Protein AF-A0A2A8ZSK4-F1 (afdb_monomer_lite)

Foldseek 3Di:
DFWAWFWFDDPVFIDIGGDPVLVVLDDPVLVVVQVVLVVQLRVLLRVQNVVAPDRTQWTWGQDPVRDIDIDGHPPSVVVDDPCCVVVPNVVSVVSNVVSSVVSVVVVVVVD

Secondary structure (DSSP, 8-state):
-EEEEEEEE-SSSEEEEE-HHHHHT--HHHHHHHHHHHHHHHHHHHTTGGG--SSEEEEEEE-TTS-EEEEEPTTGGGSS-HHIIIIIIIHHHHHHHHHHHHHHHHHHTT-

Radius of gyration: 14.04 Å; chains: 1; bounding box: 34×22×40 Å

Structure (mmCIF, N/CA/C/O backbone):
data_AF-A0A2A8ZSK4-F1
#
_entry.id   AF-A0A2A8ZSK4-F1
#
loop_
_atom_site.group_PDB
_atom_site.id
_atom_site.type_symbol
_atom_site.label_atom_id
_atom_site.label_alt_id
_atom_site.label_comp_id
_atom_site.label_asym_id
_atom_site.label_entity_id
_atom_site.label_seq_id
_atom_site.pdbx_PDB_ins_code
_atom_site.Cartn_x
_atom_site.Cartn_y
_atom_site.Cartn_z
_atom_site.occupancy
_atom_site.B_iso_or_equiv
_atom_site.auth_seq_id
_atom_site.auth_comp_id
_atom_site.auth_asym_id
_atom_site.auth_atom_id
_atom_site.pdbx_PDB_model_num
ATOM 1 N N . MET A 1 1 ? 1.053 -7.126 14.520 1.00 90.12 1 MET A N 1
ATOM 2 C CA . MET A 1 1 ? 1.080 -6.351 13.267 1.00 90.12 1 MET A CA 1
ATOM 3 C C . MET A 1 1 ? -0.350 -6.182 12.782 1.00 90.12 1 MET A C 1
ATOM 5 O O . MET A 1 1 ? -1.106 -7.148 12.821 1.00 90.12 1 MET A O 1
ATOM 9 N N . ILE A 1 2 ? -0.727 -4.987 12.334 1.00 94.75 2 ILE A N 1
ATOM 10 C CA . ILE A 1 2 ? -2.060 -4.668 11.811 1.00 94.75 2 ILE A CA 1
ATOM 11 C C . ILE A 1 2 ? -1.924 -4.335 10.327 1.00 94.75 2 ILE A C 1
ATOM 13 O O . ILE A 1 2 ? -1.250 -3.380 9.953 1.00 94.75 2 ILE A O 1
ATOM 17 N N . PHE A 1 3 ? -2.560 -5.129 9.470 1.00 97.25 3 PHE A N 1
ATOM 18 C CA . PHE A 1 3 ? -2.690 -4.812 8.049 1.00 97.25 3 PHE A CA 1
ATOM 19 C C . PHE A 1 3 ? -3.615 -3.603 7.871 1.00 97.25 3 PHE A C 1
ATOM 21 O O . PHE A 1 3 ? -4.716 -3.624 8.418 1.00 97.25 3 PHE A O 1
ATOM 28 N N . LEU A 1 4 ? -3.199 -2.588 7.107 1.00 98.06 4 LEU A N 1
ATOM 29 C CA . LEU A 1 4 ? -4.060 -1.450 6.769 1.00 98.06 4 LEU A CA 1
ATOM 30 C C . LEU A 1 4 ? -4.610 -1.599 5.356 1.00 98.06 4 LEU A C 1
ATOM 32 O O . LEU A 1 4 ? -5.820 -1.676 5.170 1.00 98.06 4 LEU A O 1
ATOM 36 N N . TYR A 1 5 ? -3.719 -1.661 4.369 1.00 98.62 5 TYR A N 1
ATOM 37 C CA . TYR A 1 5 ? -4.086 -1.755 2.963 1.00 98.62 5 TYR A CA 1
ATOM 38 C C . TYR A 1 5 ? -2.956 -2.349 2.125 1.00 98.62 5 TYR A C 1
ATOM 40 O O . TYR A 1 5 ? -1.791 -2.383 2.537 1.00 98.62 5 TYR A O 1
ATOM 48 N N . ARG A 1 6 ? -3.285 -2.767 0.906 1.00 98.50 6 ARG A N 1
ATOM 49 C CA . ARG A 1 6 ? -2.305 -3.079 -0.134 1.00 98.50 6 ARG A CA 1
ATOM 50 C C . ARG A 1 6 ? -2.831 -2.744 -1.522 1.00 98.50 6 ARG A C 1
ATOM 52 O O . ARG A 1 6 ? -4.037 -2.656 -1.735 1.00 98.50 6 ARG A O 1
ATOM 59 N N . PHE A 1 7 ? -1.901 -2.595 -2.450 1.00 98.62 7 PHE A N 1
ATOM 60 C CA . PHE A 1 7 ? -2.161 -2.474 -3.874 1.00 98.62 7 PHE A CA 1
ATOM 61 C C . PHE A 1 7 ? -1.742 -3.776 -4.555 1.00 98.62 7 PHE A C 1
ATOM 63 O O . PHE A 1 7 ? -0.568 -4.155 -4.495 1.00 98.62 7 PHE A O 1
ATOM 70 N N . ASP A 1 8 ? -2.693 -4.454 -5.188 1.00 98.12 8 ASP A N 1
ATOM 71 C CA . ASP A 1 8 ? -2.484 -5.722 -5.884 1.00 98.12 8 ASP A CA 1
ATOM 72 C C . ASP A 1 8 ? -2.565 -5.522 -7.399 1.00 98.12 8 ASP A C 1
ATOM 74 O O . ASP A 1 8 ? -3.440 -4.836 -7.920 1.00 98.12 8 ASP A O 1
ATOM 78 N N . LEU A 1 9 ? -1.660 -6.157 -8.127 1.00 96.56 9 LEU A N 1
ATOM 79 C CA . LEU A 1 9 ? -1.673 -6.225 -9.576 1.00 96.56 9 LEU A CA 1
ATOM 80 C C . LEU A 1 9 ? -2.838 -7.093 -10.057 1.00 96.56 9 LEU A C 1
ATOM 82 O O . LEU A 1 9 ? -3.040 -8.214 -9.587 1.00 96.56 9 LEU A O 1
ATOM 86 N N . LYS A 1 10 ? -3.561 -6.588 -11.054 1.00 91.94 10 LYS A N 1
ATOM 87 C CA . LYS A 1 10 ? -4.516 -7.344 -11.878 1.00 91.94 10 LYS A CA 1
ATOM 88 C C . LYS A 1 10 ? -4.047 -7.366 -13.323 1.00 91.94 10 LYS A C 1
ATOM 90 O O . LYS A 1 10 ? -3.069 -6.700 -13.638 1.00 91.94 10 LYS A O 1
ATOM 95 N N . ASP A 1 11 ? -4.738 -8.076 -14.210 1.00 83.12 11 ASP A N 1
ATOM 96 C CA . ASP A 1 11 ? -4.376 -8.125 -15.637 1.00 83.12 11 ASP A CA 1
ATOM 97 C C . ASP A 1 11 ? -4.380 -6.720 -16.267 1.00 83.12 11 ASP A C 1
ATOM 99 O O . ASP A 1 11 ? -3.444 -6.322 -16.963 1.00 83.12 11 ASP A O 1
ATOM 103 N N . ASN A 1 12 ? -5.362 -5.888 -15.903 1.00 81.00 12 ASN A N 1
ATOM 104 C CA . ASN A 1 12 ? -5.614 -4.606 -16.573 1.00 81.00 12 ASN A CA 1
A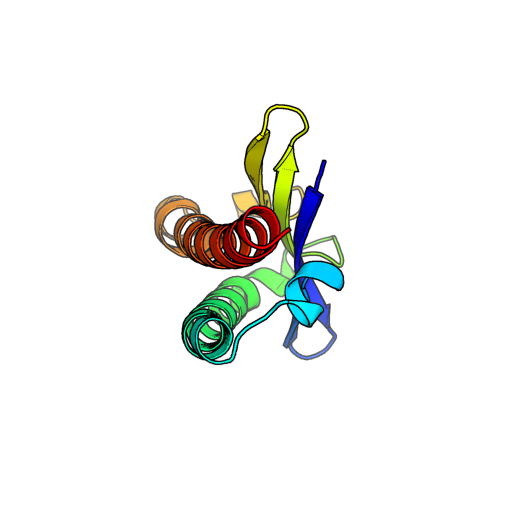TOM 105 C C . ASN A 1 12 ? -5.369 -3.377 -15.685 1.00 81.00 12 ASN A C 1
ATOM 107 O O . ASN A 1 12 ? -5.568 -2.254 -16.137 1.00 81.00 12 ASN A O 1
ATOM 111 N N . GLY A 1 13 ? -4.926 -3.554 -14.440 1.00 88.44 13 GLY A N 1
ATOM 112 C CA . GLY A 1 13 ? -4.776 -2.434 -13.516 1.00 88.44 13 GLY A CA 1
ATOM 113 C C . GLY A 1 13 ? -4.188 -2.821 -12.169 1.00 88.44 13 GLY A C 1
ATOM 114 O O . GLY A 1 13 ? -3.439 -3.796 -12.053 1.00 88.44 13 GLY A O 1
ATOM 115 N N . ILE A 1 14 ? -4.527 -2.014 -11.170 1.00 95.69 14 ILE A N 1
ATOM 116 C CA . ILE A 1 14 ? -4.137 -2.193 -9.778 1.00 95.69 14 ILE A CA 1
ATOM 117 C C . ILE A 1 14 ? -5.398 -2.080 -8.927 1.00 95.69 14 ILE A C 1
ATOM 119 O O . ILE A 1 14 ? -6.116 -1.087 -9.026 1.00 95.69 14 ILE A O 1
ATOM 123 N N . ASP A 1 15 ? -5.632 -3.080 -8.087 1.00 96.69 15 ASP A N 1
ATOM 124 C CA . ASP A 1 15 ? -6.701 -3.073 -7.099 1.00 96.69 15 ASP A CA 1
ATOM 125 C C . ASP A 1 15 ? -6.181 -2.549 -5.766 1.00 96.69 15 ASP A C 1
ATOM 127 O O . ASP A 1 15 ? -5.084 -2.898 -5.325 1.00 96.69 15 ASP A O 1
ATOM 131 N N . PHE A 1 16 ? -7.004 -1.754 -5.093 1.00 97.88 16 PHE A N 1
ATOM 132 C CA . PHE A 1 16 ? -6.783 -1.365 -3.709 1.00 97.88 16 PHE A CA 1
ATOM 133 C C . PHE A 1 16 ? -7.559 -2.301 -2.784 1.00 97.88 16 PHE A C 1
ATOM 135 O O . PHE A 1 16 ? -8.785 -2.379 -2.849 1.00 97.88 16 PHE A O 1
ATOM 142 N N . VAL A 1 17 ? -6.840 -3.005 -1.915 1.00 98.00 17 VAL A N 1
ATOM 143 C CA . VAL A 1 17 ? -7.407 -3.914 -0.918 1.00 98.00 17 VAL A CA 1
ATOM 144 C C . VAL A 1 17 ? -7.245 -3.276 0.451 1.00 98.00 17 VAL A C 1
ATOM 146 O O . VAL A 1 17 ? -6.126 -3.065 0.916 1.00 98.00 17 VAL A O 1
ATOM 149 N N . LEU A 1 18 ? -8.369 -2.989 1.098 1.00 98.00 18 LEU A N 1
ATOM 150 C CA . LEU A 1 18 ? -8.433 -2.399 2.430 1.00 98.00 18 LEU A CA 1
ATOM 151 C C . LEU A 1 18 ? -8.678 -3.483 3.488 1.00 98.00 18 LEU A C 1
ATOM 153 O O . LEU A 1 18 ? -9.325 -4.493 3.216 1.00 98.00 18 LEU A O 1
ATOM 157 N N . ASN A 1 19 ? -8.183 -3.275 4.706 1.00 97.62 19 ASN A N 1
ATOM 158 C CA . ASN A 1 19 ? -8.550 -4.102 5.851 1.00 97.62 19 ASN A CA 1
ATOM 159 C C . ASN A 1 19 ? -10.073 -4.098 6.067 1.00 97.62 19 ASN A C 1
ATOM 161 O O . ASN A 1 19 ? -10.676 -3.039 6.221 1.00 97.62 19 ASN A O 1
ATOM 165 N N . GLU A 1 20 ? -10.677 -5.284 6.143 1.00 95.38 20 GLU A N 1
ATOM 166 C CA . GLU A 1 20 ? -12.134 -5.456 6.234 1.00 95.38 20 GLU A CA 1
ATOM 167 C C . GLU A 1 20 ? -12.764 -4.765 7.448 1.00 95.38 20 GLU A C 1
ATOM 169 O O . GLU A 1 20 ? -13.854 -4.211 7.334 1.00 95.38 20 GLU A O 1
ATOM 174 N N . LYS A 1 21 ? -12.085 -4.755 8.603 1.00 93.75 21 LYS A N 1
ATOM 175 C CA . LYS A 1 21 ? -12.602 -4.084 9.806 1.00 93.75 21 LYS A CA 1
ATOM 176 C C . LYS A 1 21 ? -12.595 -2.570 9.631 1.00 93.75 21 LYS A C 1
ATOM 178 O O . LYS A 1 21 ? -13.592 -1.926 9.915 1.00 93.75 21 LYS A O 1
ATOM 183 N N . ILE A 1 22 ? -11.508 -2.022 9.086 1.00 95.19 22 ILE A N 1
ATOM 184 C CA . ILE A 1 22 ? -11.417 -0.585 8.792 1.00 95.19 22 ILE A CA 1
ATOM 185 C C . ILE A 1 22 ? -12.451 -0.191 7.730 1.00 95.19 22 ILE A C 1
ATOM 187 O O . ILE A 1 22 ? -13.056 0.869 7.829 1.00 95.19 22 ILE A O 1
ATOM 191 N N . ALA A 1 23 ? -12.681 -1.047 6.730 1.00 94.94 23 ALA A N 1
ATOM 192 C CA . ALA A 1 23 ? -13.705 -0.830 5.714 1.00 94.94 23 ALA A CA 1
ATOM 193 C C . ALA A 1 23 ? -15.121 -0.813 6.314 1.00 94.94 23 ALA A C 1
ATOM 195 O O . ALA A 1 23 ? -15.928 0.030 5.937 1.00 94.94 23 ALA A O 1
ATOM 196 N N . ALA A 1 24 ? -15.415 -1.715 7.256 1.00 93.94 24 ALA A N 1
ATOM 197 C CA . ALA A 1 24 ? -16.701 -1.758 7.952 1.00 93.94 24 ALA A CA 1
ATOM 198 C C . ALA A 1 24 ? -16.942 -0.518 8.832 1.00 93.94 24 ALA A C 1
ATOM 200 O O . ALA A 1 24 ? -18.078 -0.064 8.948 1.00 93.94 24 ALA A O 1
ATOM 201 N N . ASP A 1 25 ? -15.871 0.038 9.398 1.00 94.00 25 ASP A N 1
ATOM 202 C CA . ASP A 1 25 ? -15.891 1.242 10.234 1.00 94.00 25 ASP A CA 1
ATOM 203 C C . ASP A 1 25 ? -15.717 2.543 9.407 1.00 94.00 25 ASP A C 1
ATOM 205 O O . ASP A 1 25 ? -15.610 3.640 9.954 1.00 94.00 25 ASP A O 1
ATOM 209 N N . MET A 1 26 ? -15.672 2.467 8.072 1.00 94.31 26 MET A N 1
ATOM 210 C CA . MET A 1 26 ? -15.414 3.629 7.217 1.00 94.31 26 MET A CA 1
ATOM 211 C C . MET A 1 26 ? -16.621 4.576 7.168 1.00 94.31 26 MET A C 1
ATOM 213 O O . MET A 1 26 ? -17.686 4.231 6.657 1.00 94.31 26 MET A O 1
ATOM 217 N N . LEU A 1 27 ? -16.441 5.817 7.630 1.00 93.69 27 LEU A N 1
ATOM 218 C CA . LEU A 1 27 ? -17.435 6.879 7.443 1.00 93.69 27 LEU A CA 1
ATOM 219 C C . LEU A 1 27 ? -17.311 7.509 6.042 1.00 93.69 27 LEU A C 1
ATOM 221 O O . LEU A 1 27 ? -16.184 7.678 5.565 1.00 93.69 27 LEU A O 1
ATOM 225 N N . PRO A 1 28 ? -18.420 7.977 5.425 1.00 94.44 28 PRO A N 1
ATOM 226 C CA . PRO A 1 28 ? -18.398 8.588 4.090 1.00 94.44 28 PRO A CA 1
ATOM 227 C C . PRO A 1 28 ? -17.373 9.718 3.936 1.00 94.44 28 PRO A C 1
ATOM 229 O O . PRO A 1 28 ? -16.694 9.809 2.922 1.00 94.44 28 PRO A O 1
ATOM 232 N N . TYR A 1 29 ? -17.193 10.531 4.981 1.00 94.19 29 TYR A N 1
ATOM 233 C CA . TYR A 1 29 ? -16.191 11.599 5.012 1.00 94.19 29 TYR A CA 1
ATOM 234 C C . TYR A 1 29 ? -14.761 11.091 4.755 1.00 94.19 29 TYR A C 1
ATOM 236 O O . TYR A 1 29 ? -14.020 11.680 3.970 1.00 94.19 29 TYR A O 1
ATOM 244 N N . TYR A 1 30 ? -14.366 9.984 5.391 1.00 95.25 30 TYR A N 1
ATOM 245 C CA . TYR A 1 30 ? -13.035 9.411 5.199 1.00 95.25 30 TYR A CA 1
ATOM 246 C C . TYR A 1 30 ? -12.911 8.718 3.843 1.00 95.25 30 TYR A C 1
ATOM 248 O O . TYR A 1 30 ? -11.858 8.810 3.216 1.00 95.25 30 TYR A O 1
ATOM 256 N N . GLU A 1 31 ? -13.981 8.083 3.356 1.00 95.00 31 GLU A N 1
ATOM 257 C CA . GLU A 1 31 ? -14.006 7.477 2.022 1.00 95.00 31 GLU A CA 1
ATOM 258 C C . GLU A 1 31 ? -13.798 8.527 0.915 1.00 95.00 31 GLU A C 1
ATOM 260 O O . GLU A 1 31 ? -12.984 8.321 0.008 1.00 95.00 31 GLU A O 1
ATOM 265 N N . GLU A 1 32 ? -14.467 9.680 1.018 1.00 96.06 32 GLU A N 1
ATOM 266 C CA . GLU A 1 32 ? -14.320 10.802 0.082 1.00 96.06 32 GLU A CA 1
ATOM 267 C C . GLU A 1 32 ? -12.891 11.364 0.063 1.00 96.06 32 GLU A C 1
ATOM 269 O O . GLU A 1 32 ? -12.375 11.697 -1.006 1.00 96.06 32 GLU A O 1
ATOM 274 N N . MET A 1 33 ? -12.219 11.416 1.219 1.00 96.00 33 MET A N 1
ATOM 275 C CA . MET A 1 33 ? -10.807 11.812 1.309 1.00 96.00 33 MET A CA 1
ATOM 276 C C . MET A 1 33 ? -9.857 10.746 0.746 1.00 96.00 33 MET A C 1
ATOM 278 O O . MET A 1 33 ? -8.841 11.074 0.132 1.00 96.00 33 MET A O 1
ATOM 282 N N . LEU A 1 34 ? -10.171 9.469 0.966 1.00 97.19 34 LEU A N 1
ATOM 283 C CA . LEU A 1 34 ? -9.322 8.333 0.614 1.00 97.19 34 LEU A CA 1
ATOM 284 C C . LEU A 1 34 ? -9.295 8.079 -0.897 1.00 97.19 34 LEU A C 1
ATOM 286 O O . LEU A 1 34 ? -8.230 7.845 -1.473 1.00 97.19 34 LEU A O 1
ATOM 290 N N . ARG A 1 35 ? -10.459 8.136 -1.552 1.00 97.00 35 ARG A N 1
ATOM 291 C CA . ARG A 1 35 ? -10.630 7.774 -2.967 1.00 97.00 35 ARG A CA 1
ATOM 292 C C . ARG A 1 35 ? -9.650 8.478 -3.927 1.00 97.00 35 ARG A C 1
ATOM 294 O O . ARG A 1 35 ? -9.019 7.764 -4.708 1.00 97.00 35 ARG A O 1
ATOM 301 N N . PRO A 1 36 ? -9.479 9.817 -3.917 1.00 97.69 36 PRO A N 1
ATOM 302 C CA . PRO A 1 36 ? -8.554 10.477 -4.843 1.00 97.69 36 PRO A CA 1
ATOM 303 C C . PRO A 1 36 ? -7.084 10.114 -4.581 1.00 97.69 36 PRO A C 1
ATOM 305 O O . PRO A 1 36 ? -6.311 9.995 -5.531 1.00 97.69 36 PRO A O 1
ATOM 308 N N . LEU A 1 37 ? -6.700 9.882 -3.319 1.00 97.88 37 LEU A N 1
ATOM 309 C CA . LEU A 1 37 ? -5.341 9.460 -2.959 1.00 97.88 37 LEU A CA 1
ATOM 310 C C . LEU A 1 37 ? -5.046 8.051 -3.475 1.00 97.88 37 LEU A C 1
ATOM 312 O O . LEU A 1 37 ? -3.999 7.816 -4.077 1.00 97.88 37 LEU A O 1
ATOM 316 N N . VAL A 1 38 ? -5.993 7.129 -3.284 1.00 98.06 38 VAL A N 1
ATOM 317 C CA . VAL A 1 38 ? -5.893 5.753 -3.784 1.00 98.06 38 VAL A CA 1
ATOM 318 C C . VAL A 1 38 ? -5.806 5.734 -5.307 1.00 98.06 38 VAL A C 1
ATOM 320 O O . VAL A 1 38 ? -4.947 5.042 -5.849 1.00 98.06 38 VAL A O 1
ATOM 323 N N . ALA A 1 39 ? -6.644 6.512 -5.998 1.00 97.62 39 ALA A N 1
ATOM 324 C CA . ALA A 1 39 ? -6.630 6.591 -7.457 1.00 97.62 39 ALA A CA 1
ATOM 325 C C . ALA A 1 39 ? -5.289 7.122 -7.993 1.00 97.62 39 ALA A C 1
ATOM 327 O O . ALA A 1 39 ? -4.683 6.492 -8.858 1.00 97.62 39 ALA A O 1
ATOM 328 N N . SER A 1 40 ? -4.792 8.228 -7.430 1.00 97.06 40 SER A N 1
ATOM 329 C CA . SER A 1 40 ? -3.507 8.822 -7.823 1.00 97.06 40 SER A CA 1
ATOM 330 C C . SER A 1 40 ? -2.329 7.879 -7.556 1.00 97.06 40 SER A C 1
ATOM 332 O O . SER A 1 40 ? -1.456 7.696 -8.409 1.00 97.06 40 SER A O 1
ATOM 334 N N . LEU A 1 41 ? -2.299 7.216 -6.395 1.00 98.06 41 LEU A N 1
ATOM 335 C CA . LEU A 1 41 ? -1.230 6.269 -6.079 1.00 98.06 41 LEU A CA 1
ATOM 336 C C . LEU A 1 41 ? -1.290 5.022 -6.974 1.00 98.06 41 LEU A C 1
ATOM 338 O O . LEU A 1 41 ? -0.247 4.566 -7.439 1.00 98.06 41 LEU A O 1
ATOM 342 N N . ALA A 1 42 ? -2.485 4.500 -7.270 1.00 97.81 42 ALA A N 1
ATOM 343 C CA . ALA A 1 42 ? -2.656 3.394 -8.210 1.00 97.81 42 ALA A CA 1
ATOM 344 C C . ALA A 1 42 ? -2.154 3.759 -9.616 1.00 97.81 42 ALA A C 1
ATOM 346 O O . ALA A 1 42 ? -1.455 2.963 -10.240 1.00 97.81 42 ALA A O 1
ATOM 347 N N . GLU A 1 43 ? -2.446 4.968 -10.100 1.00 96.06 43 GLU A N 1
ATOM 348 C CA . GLU A 1 43 ? -1.941 5.457 -11.386 1.00 96.06 43 GLU A CA 1
ATOM 349 C C . GLU A 1 43 ? -0.407 5.530 -11.392 1.00 96.06 43 GLU A C 1
ATOM 351 O O . GLU A 1 43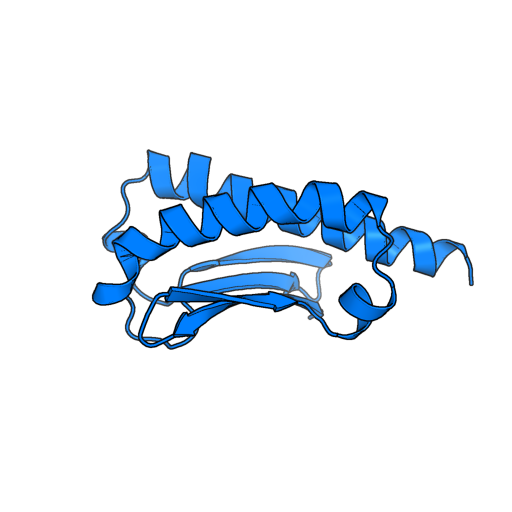 ? 0.232 4.996 -12.299 1.00 96.06 43 GLU A O 1
ATOM 356 N N . ASN A 1 44 ? 0.207 6.074 -10.339 1.00 95.69 44 ASN A N 1
ATOM 357 C CA . ASN A 1 44 ? 1.667 6.130 -10.218 1.00 95.69 44 ASN A CA 1
ATOM 358 C C . ASN A 1 44 ? 2.312 4.736 -10.161 1.00 95.69 44 ASN A C 1
ATOM 360 O O . ASN A 1 44 ? 3.314 4.478 -10.827 1.00 95.69 44 ASN A O 1
ATOM 364 N N . LEU A 1 45 ? 1.732 3.810 -9.397 1.00 97.12 45 LEU A N 1
ATOM 365 C CA . LEU A 1 45 ? 2.207 2.426 -9.322 1.00 97.12 45 LEU A CA 1
ATOM 366 C C . LEU A 1 45 ? 2.018 1.684 -10.655 1.00 97.12 45 LEU A C 1
ATOM 368 O O . LEU A 1 45 ? 2.771 0.752 -10.950 1.00 97.12 45 LEU A O 1
ATOM 372 N N . SER A 1 46 ? 1.056 2.107 -11.485 1.00 95.62 46 SER A N 1
ATOM 373 C CA . SER A 1 46 ? 0.749 1.461 -12.764 1.00 95.62 46 SER A CA 1
ATOM 374 C C . SER A 1 46 ? 1.927 1.482 -13.746 1.00 95.62 46 SER A C 1
ATOM 376 O O . SER A 1 46 ? 2.147 0.498 -14.457 1.00 95.62 46 SER A O 1
ATOM 378 N N . PHE A 1 47 ? 2.747 2.539 -13.707 1.00 95.19 47 PHE A N 1
A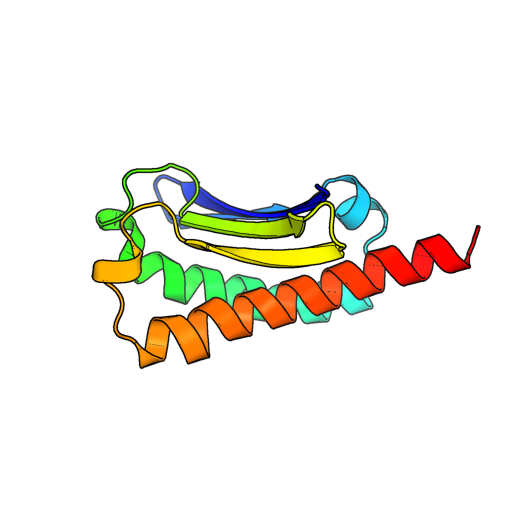TOM 379 C CA . PHE A 1 47 ? 3.958 2.671 -14.523 1.00 95.19 47 PHE A CA 1
ATOM 380 C C . PHE A 1 47 ? 5.011 1.604 -14.212 1.00 95.19 47 PHE A C 1
ATOM 382 O O . PHE A 1 47 ? 5.846 1.297 -15.062 1.00 95.19 47 PHE A O 1
ATOM 389 N N . TYR A 1 48 ? 4.955 1.004 -13.020 1.00 95.25 48 TYR A N 1
ATOM 390 C CA . TYR A 1 48 ? 5.961 0.057 -12.551 1.00 95.25 48 TYR A CA 1
ATOM 391 C C . TYR A 1 48 ? 5.477 -1.399 -12.510 1.00 95.25 48 TYR A C 1
ATOM 393 O O . TYR A 1 48 ? 6.228 -2.283 -12.092 1.00 95.25 48 TYR A O 1
ATOM 401 N N . ARG A 1 49 ? 4.252 -1.684 -12.982 1.00 94.12 49 ARG A N 1
ATOM 402 C CA . ARG A 1 49 ? 3.638 -3.029 -12.943 1.00 94.12 49 ARG A CA 1
ATOM 403 C C . ARG A 1 49 ? 4.514 -4.096 -13.589 1.00 94.12 49 ARG A C 1
ATOM 405 O O . ARG A 1 49 ? 4.704 -5.156 -13.007 1.00 94.12 49 ARG A O 1
ATOM 412 N N . ALA A 1 50 ? 5.082 -3.794 -14.757 1.00 93.00 50 ALA A N 1
ATOM 413 C CA . ALA A 1 50 ? 5.913 -4.728 -15.516 1.00 93.00 50 ALA A CA 1
ATOM 414 C C . ALA A 1 50 ? 7.226 -5.109 -14.804 1.00 93.00 50 ALA A C 1
ATOM 416 O O . ALA A 1 50 ? 7.847 -6.108 -15.163 1.00 93.00 50 ALA A O 1
ATOM 417 N N . PHE A 1 51 ? 7.656 -4.329 -13.807 1.00 93.94 51 PHE A N 1
ATOM 418 C CA . PHE A 1 51 ? 8.894 -4.570 -13.063 1.00 93.94 51 PHE A CA 1
ATOM 419 C C . PHE A 1 51 ? 8.673 -5.308 -11.741 1.00 93.94 51 PHE A C 1
ATOM 421 O O . PHE A 1 51 ? 9.640 -5.766 -11.126 1.00 93.94 51 PHE A O 1
ATOM 428 N N . SER A 1 52 ? 7.427 -5.424 -11.279 1.00 93.00 52 SER A N 1
ATOM 429 C CA . SER A 1 52 ? 7.127 -6.149 -10.051 1.00 93.00 52 SER A CA 1
ATOM 430 C C . SER A 1 52 ? 7.048 -7.650 -10.318 1.00 93.00 52 SER A C 1
ATOM 432 O O . SER A 1 52 ? 6.424 -8.107 -11.272 1.00 93.00 52 SER A O 1
ATOM 434 N N . LYS A 1 53 ? 7.687 -8.430 -9.445 1.00 92.44 53 LYS A N 1
ATOM 435 C CA . LYS A 1 53 ? 7.680 -9.901 -9.489 1.00 92.44 53 LYS A CA 1
ATOM 436 C C . LYS A 1 53 ? 6.624 -10.514 -8.570 1.00 92.44 53 LYS A C 1
ATOM 438 O O . LYS A 1 53 ? 6.500 -11.735 -8.515 1.00 92.44 53 LYS A O 1
ATOM 443 N N . HIS A 1 54 ? 5.899 -9.681 -7.826 1.00 94.94 54 HIS A N 1
ATOM 444 C CA . HIS A 1 54 ? 4.959 -10.109 -6.800 1.00 94.94 54 HIS A CA 1
ATOM 445 C C . HIS A 1 54 ? 3.557 -9.580 -7.112 1.00 94.94 54 HIS A C 1
ATOM 447 O O . HIS A 1 54 ? 3.433 -8.482 -7.651 1.00 94.94 54 HIS A O 1
ATOM 453 N N . PRO A 1 55 ? 2.491 -10.315 -6.744 1.00 95.50 55 PRO A N 1
ATOM 454 C CA . PRO A 1 55 ? 1.123 -9.843 -6.940 1.00 95.50 55 PRO A CA 1
ATOM 455 C C . PRO A 1 55 ? 0.844 -8.529 -6.211 1.00 95.50 55 PRO A C 1
ATOM 457 O O . PRO A 1 55 ? 0.145 -7.679 -6.737 1.00 95.50 55 PRO A O 1
ATOM 460 N N . THR A 1 56 ? 1.405 -8.343 -5.019 1.00 97.75 56 THR A N 1
ATOM 461 C CA . THR A 1 56 ? 1.256 -7.110 -4.246 1.00 97.75 56 THR A CA 1
ATOM 462 C C . THR A 1 56 ? 2.407 -6.163 -4.554 1.00 97.75 56 THR A C 1
ATOM 464 O O . THR A 1 56 ? 3.559 -6.506 -4.291 1.00 97.75 56 THR A O 1
ATOM 467 N N . ILE A 1 57 ? 2.104 -4.973 -5.080 1.00 98.00 57 ILE A N 1
ATOM 468 C CA . ILE A 1 57 ? 3.110 -3.985 -5.500 1.00 98.00 57 ILE A CA 1
ATOM 469 C C . ILE A 1 57 ? 3.491 -3.007 -4.378 1.00 98.00 57 ILE A C 1
ATOM 471 O O . ILE A 1 57 ? 4.633 -2.549 -4.323 1.00 98.00 57 ILE A O 1
ATOM 475 N N . LEU A 1 58 ? 2.555 -2.712 -3.469 1.00 98.62 58 LEU A N 1
ATOM 476 C CA . LEU A 1 58 ? 2.767 -1.851 -2.304 1.00 98.62 58 LEU A CA 1
ATOM 477 C C . LEU A 1 58 ? 1.855 -2.278 -1.146 1.00 98.62 58 LEU A C 1
ATOM 479 O O . LEU A 1 58 ? 0.710 -2.659 -1.370 1.00 98.62 58 LEU A O 1
ATOM 483 N N . THR A 1 59 ? 2.341 -2.223 0.094 1.00 98.44 59 THR A N 1
ATOM 484 C CA . THR A 1 59 ? 1.571 -2.546 1.312 1.00 98.44 59 THR A CA 1
ATOM 485 C C . THR A 1 59 ? 1.817 -1.507 2.396 1.00 98.44 59 THR A C 1
ATOM 487 O O . THR A 1 59 ? 2.958 -1.091 2.580 1.00 98.44 59 THR A O 1
ATOM 490 N N . GLY A 1 60 ? 0.768 -1.138 3.133 1.00 98.50 60 GLY A N 1
ATOM 491 C CA . GLY A 1 60 ? 0.840 -0.347 4.361 1.00 98.50 60 GLY A CA 1
ATOM 492 C C . GLY A 1 60 ? 0.334 -1.144 5.566 1.00 98.50 60 GLY A C 1
ATOM 493 O O . GLY A 1 60 ? -0.716 -1.796 5.504 1.00 98.50 60 GLY A O 1
ATOM 494 N N . LYS A 1 61 ? 1.078 -1.115 6.671 1.00 97.88 61 LYS A N 1
ATOM 495 C CA . LYS A 1 61 ? 0.770 -1.866 7.899 1.00 97.88 61 LYS A CA 1
ATOM 496 C C . LYS A 1 61 ? 1.369 -1.190 9.132 1.00 97.88 61 LYS A C 1
ATOM 498 O O . LYS A 1 61 ? 2.360 -0.479 9.027 1.00 97.88 61 LYS A O 1
ATOM 503 N N . ILE A 1 62 ? 0.795 -1.460 10.298 1.00 97.19 62 ILE A N 1
ATOM 504 C CA . ILE A 1 62 ? 1.344 -1.056 11.597 1.00 97.19 62 ILE A CA 1
ATOM 505 C C . ILE A 1 62 ? 2.071 -2.258 12.203 1.00 97.19 62 ILE A C 1
ATOM 507 O O . ILE A 1 62 ? 1.520 -3.363 12.283 1.00 97.19 62 ILE A O 1
ATOM 511 N N . LEU A 1 63 ? 3.320 -2.067 12.601 1.00 96.31 63 LEU A N 1
ATOM 512 C CA . LEU A 1 63 ? 4.160 -3.086 13.224 1.00 96.31 63 LEU A CA 1
ATOM 513 C C . LEU A 1 63 ? 3.801 -3.291 14.706 1.00 96.31 63 LEU A C 1
ATOM 515 O O . LEU A 1 63 ? 3.008 -2.553 15.283 1.00 96.31 63 LEU A O 1
ATOM 519 N N . ASP A 1 64 ? 4.367 -4.321 15.341 1.00 94.44 64 ASP A N 1
ATOM 520 C CA . ASP A 1 64 ? 4.104 -4.623 16.762 1.00 94.44 64 ASP A CA 1
ATOM 521 C C . ASP A 1 64 ? 4.601 -3.529 17.721 1.00 94.44 64 ASP A C 1
ATOM 523 O O . ASP A 1 64 ? 4.086 -3.394 18.827 1.00 94.44 64 ASP A O 1
ATOM 527 N N . ASN A 1 65 ? 5.566 -2.718 17.285 1.00 94.69 65 ASN A N 1
ATOM 528 C CA . ASN A 1 65 ? 6.056 -1.536 17.998 1.00 94.69 65 ASN A CA 1
ATOM 529 C C . ASN A 1 65 ? 5.222 -0.269 17.717 1.00 94.69 65 ASN A C 1
ATOM 531 O O . ASN A 1 65 ? 5.633 0.824 18.098 1.00 94.69 65 ASN A O 1
ATOM 535 N N . ASN A 1 66 ? 4.069 -0.411 17.057 1.00 91.00 66 ASN A N 1
ATOM 536 C CA . ASN A 1 66 ? 3.169 0.677 16.679 1.00 91.00 66 ASN A CA 1
ATOM 537 C C . ASN A 1 66 ? 3.732 1.653 15.625 1.00 91.00 66 ASN A C 1
ATOM 539 O O . ASN A 1 66 ? 3.174 2.732 15.426 1.00 91.00 66 ASN A O 1
ATOM 543 N N . GLU A 1 67 ? 4.811 1.286 14.927 1.00 95.94 67 GLU A N 1
ATOM 544 C CA . GLU A 1 67 ? 5.337 2.067 13.805 1.00 95.94 67 GLU A CA 1
ATOM 545 C C . GLU A 1 67 ? 4.605 1.738 12.500 1.00 95.94 67 GLU A C 1
ATOM 547 O O . GLU A 1 67 ? 4.256 0.586 12.226 1.00 95.94 67 GLU A O 1
ATOM 552 N N . LEU A 1 68 ? 4.389 2.763 11.673 1.00 97.38 68 LEU A N 1
ATOM 553 C CA . LEU A 1 68 ? 3.861 2.610 10.322 1.00 97.38 68 LEU A CA 1
ATOM 554 C C . LEU A 1 68 ? 4.973 2.136 9.382 1.00 97.38 68 LEU A C 1
ATOM 556 O O . LEU A 1 68 ? 5.985 2.812 9.215 1.00 97.38 68 LEU A O 1
ATOM 560 N N . GLU A 1 69 ? 4.736 1.021 8.700 1.00 97.94 69 GLU A N 1
ATOM 561 C CA . GLU A 1 69 ? 5.596 0.522 7.635 1.00 97.94 69 GLU A CA 1
ATOM 562 C C . GLU A 1 69 ? 4.844 0.540 6.298 1.00 97.94 69 GLU A C 1
ATOM 564 O O . GLU A 1 69 ? 3.761 -0.039 6.160 1.00 97.94 69 GLU A O 1
ATOM 569 N N . ILE A 1 70 ? 5.446 1.192 5.300 1.00 98.25 70 ILE A N 1
ATOM 570 C CA . ILE A 1 70 ? 4.997 1.173 3.907 1.00 98.25 70 ILE A CA 1
ATOM 571 C C . ILE A 1 70 ? 6.109 0.554 3.076 1.00 98.25 70 ILE A C 1
ATOM 573 O O . ILE A 1 70 ? 7.242 1.031 3.084 1.00 98.25 70 ILE A O 1
ATOM 577 N N . MET A 1 71 ? 5.784 -0.505 2.345 1.00 97.62 71 MET A N 1
ATOM 578 C CA . MET A 1 71 ? 6.764 -1.267 1.578 1.00 97.62 71 MET A CA 1
ATOM 579 C C . MET A 1 71 ? 6.323 -1.419 0.135 1.00 97.62 71 MET A C 1
ATOM 581 O O . MET A 1 71 ? 5.176 -1.767 -0.137 1.00 97.62 71 MET A O 1
ATOM 585 N N . LEU A 1 72 ? 7.269 -1.228 -0.779 1.00 98.19 72 LEU A N 1
ATOM 586 C CA . LEU A 1 72 ? 7.155 -1.701 -2.154 1.00 98.19 72 LEU A CA 1
ATOM 587 C C . LEU A 1 72 ? 7.447 -3.202 -2.215 1.00 98.19 72 LEU A C 1
ATOM 589 O O . LEU A 1 72 ? 8.155 -3.737 -1.359 1.00 98.19 72 LEU A O 1
ATOM 593 N N . SER A 1 73 ? 6.964 -3.867 -3.264 1.00 96.88 73 SER A N 1
ATOM 594 C CA . SER A 1 73 ? 7.370 -5.241 -3.561 1.00 96.88 73 SER A CA 1
ATOM 595 C C . SER A 1 73 ? 8.892 -5.348 -3.672 1.00 96.88 73 SER A C 1
ATOM 597 O O . SER A 1 73 ? 9.543 -4.434 -4.192 1.00 96.88 73 SER A O 1
ATOM 599 N N . GLU A 1 74 ? 9.450 -6.474 -3.236 1.00 95.94 74 GLU A N 1
ATOM 600 C CA . GLU A 1 74 ? 10.895 -6.694 -3.215 1.00 95.94 74 GLU A CA 1
ATOM 601 C C . GLU A 1 74 ? 11.548 -6.393 -4.576 1.00 95.94 74 GLU A C 1
ATOM 603 O O . GLU A 1 74 ? 11.045 -6.762 -5.639 1.00 95.94 74 GLU A O 1
ATOM 608 N N . GLY A 1 75 ? 12.661 -5.654 -4.546 1.00 95.25 75 GLY A N 1
ATOM 609 C CA . GLY A 1 75 ? 13.420 -5.260 -5.734 1.00 95.25 75 GLY A CA 1
ATOM 610 C C . GLY A 1 75 ? 12.798 -4.145 -6.583 1.00 95.25 75 GLY A C 1
ATOM 611 O O . GLY A 1 75 ? 13.515 -3.534 -7.368 1.00 95.25 75 GLY A O 1
ATOM 612 N N . L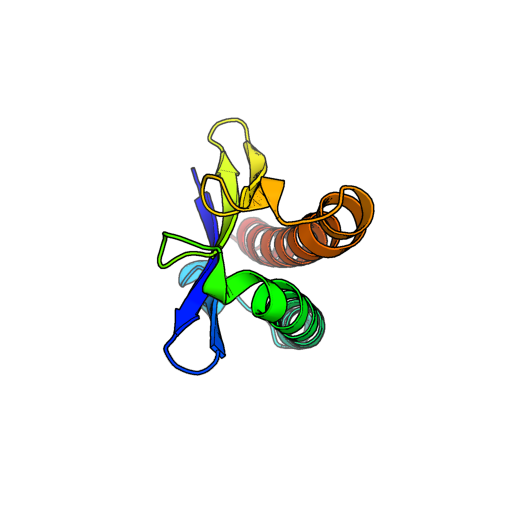EU A 1 76 ? 11.517 -3.799 -6.418 1.00 96.56 76 LEU A N 1
ATOM 613 C CA . LEU A 1 76 ? 10.855 -2.798 -7.268 1.00 96.56 76 LEU A CA 1
ATOM 614 C C . LEU A 1 76 ? 11.450 -1.395 -7.119 1.00 96.56 76 LEU A C 1
ATOM 616 O O . LEU A 1 76 ? 11.571 -0.657 -8.093 1.00 96.56 76 LEU A O 1
ATOM 620 N N . GLY A 1 77 ? 11.877 -1.042 -5.905 1.00 96.25 77 GLY A N 1
ATOM 621 C CA . GLY A 1 77 ? 12.420 0.280 -5.590 1.00 96.25 77 GLY A CA 1
ATOM 622 C C . GLY A 1 77 ? 13.710 0.657 -6.332 1.00 96.25 77 GLY A C 1
ATOM 623 O O . GLY A 1 77 ? 14.138 1.802 -6.192 1.00 96.25 77 GLY A O 1
ATOM 624 N N . GLN A 1 78 ? 14.323 -0.267 -7.087 1.00 96.31 78 GLN A N 1
ATOM 625 C CA . GLN A 1 78 ? 15.473 0.001 -7.963 1.00 96.31 78 GLN A CA 1
ATOM 626 C C . GLN A 1 78 ? 15.072 0.599 -9.322 1.00 96.31 78 GLN A C 1
ATOM 628 O O . GLN A 1 78 ? 15.906 1.202 -9.989 1.00 96.31 78 GLN A O 1
ATOM 633 N N . TYR A 1 79 ? 13.809 0.433 -9.730 1.00 96.75 79 TYR A N 1
ATOM 634 C CA . TYR A 1 79 ? 13.271 0.947 -10.997 1.00 96.75 79 TYR A CA 1
ATOM 635 C C . TYR A 1 79 ? 12.611 2.322 -10.852 1.00 96.75 79 TYR A C 1
ATOM 637 O O . TYR A 1 79 ? 12.146 2.886 -11.838 1.00 96.75 79 TYR A O 1
ATOM 645 N N . ILE A 1 80 ? 12.545 2.845 -9.627 1.00 97.06 80 ILE A N 1
ATOM 646 C CA . ILE A 1 80 ? 11.865 4.093 -9.289 1.00 97.06 80 ILE A CA 1
ATOM 647 C C . ILE A 1 80 ? 12.924 5.100 -8.860 1.00 97.06 80 ILE A C 1
ATOM 649 O O . ILE A 1 80 ? 13.728 4.814 -7.965 1.00 97.06 80 ILE A O 1
ATOM 653 N N . ASP A 1 81 ? 12.924 6.281 -9.476 1.00 97.19 81 ASP A N 1
ATOM 654 C CA . ASP A 1 81 ? 13.828 7.348 -9.069 1.00 97.19 81 ASP A CA 1
ATOM 655 C C . ASP A 1 81 ? 13.549 7.782 -7.617 1.00 97.19 81 ASP A C 1
ATOM 657 O O . ASP A 1 81 ? 12.452 7.616 -7.075 1.00 97.19 81 ASP A O 1
ATOM 661 N N . VAL A 1 82 ? 14.576 8.319 -6.956 1.00 97.00 82 VAL A N 1
ATOM 662 C CA . VAL A 1 82 ? 14.525 8.637 -5.521 1.00 97.00 82 VAL A CA 1
ATOM 663 C C . VAL A 1 82 ? 13.426 9.650 -5.197 1.00 97.00 82 VAL A C 1
ATOM 665 O O . VAL A 1 82 ? 12.793 9.535 -4.146 1.00 97.00 82 VAL A O 1
ATOM 668 N N . TYR A 1 83 ? 13.187 10.619 -6.084 1.00 97.19 83 TYR A N 1
ATOM 669 C CA . TYR A 1 83 ? 12.175 11.643 -5.868 1.00 97.19 83 TYR A CA 1
ATOM 670 C C . TYR A 1 83 ? 10.776 11.030 -5.931 1.00 97.19 83 TYR A C 1
ATOM 672 O O . TYR A 1 83 ? 10.040 11.122 -4.951 1.00 97.19 83 TYR A O 1
ATOM 680 N N . THR A 1 84 ? 10.440 10.321 -7.010 1.00 97.31 84 THR A N 1
ATOM 681 C CA . THR A 1 84 ? 9.134 9.659 -7.163 1.00 97.31 84 THR A CA 1
ATOM 682 C C . THR A 1 84 ? 8.881 8.657 -6.043 1.00 97.31 84 THR A C 1
ATOM 684 O O . THR A 1 84 ? 7.808 8.640 -5.439 1.00 97.31 84 THR A O 1
ATOM 687 N N . LYS A 1 85 ? 9.883 7.843 -5.704 1.00 97.75 85 LYS A N 1
ATOM 688 C CA . LYS A 1 85 ? 9.753 6.839 -4.646 1.00 97.75 85 LYS A CA 1
ATOM 689 C C . LYS A 1 85 ? 9.405 7.473 -3.299 1.00 97.75 85 LYS A C 1
ATOM 691 O O . LYS A 1 85 ? 8.459 7.042 -2.647 1.00 97.75 85 LYS A O 1
ATOM 696 N N . ASN A 1 86 ? 10.154 8.495 -2.891 1.00 96.69 86 ASN A N 1
ATOM 697 C CA . ASN A 1 86 ? 9.999 9.067 -1.559 1.00 96.69 86 ASN A CA 1
ATOM 698 C C . ASN A 1 86 ? 8.851 10.080 -1.505 1.00 96.69 86 ASN A C 1
ATOM 700 O O . ASN A 1 86 ? 7.985 9.963 -0.650 1.00 96.69 86 ASN A O 1
ATOM 704 N N . GLN A 1 87 ? 8.833 11.054 -2.417 1.00 95.88 87 GLN A N 1
ATOM 705 C CA . GLN A 1 87 ? 7.932 12.211 -2.355 1.00 95.88 87 GLN A CA 1
ATOM 706 C C . GLN A 1 87 ? 6.548 11.945 -2.942 1.00 95.88 87 GLN A C 1
ATOM 708 O O . GLN A 1 87 ? 5.606 12.653 -2.605 1.00 95.88 87 GLN A O 1
ATOM 713 N N . ILE A 1 88 ? 6.413 10.951 -3.824 1.00 96.38 88 ILE A N 1
ATOM 714 C CA . ILE A 1 88 ? 5.128 10.630 -4.450 1.00 96.38 88 ILE A CA 1
ATOM 715 C C . ILE A 1 88 ? 4.566 9.360 -3.824 1.00 96.38 88 ILE A C 1
ATOM 717 O O . ILE A 1 88 ? 3.506 9.397 -3.206 1.00 96.38 88 ILE A O 1
ATOM 721 N N . ILE A 1 89 ? 5.280 8.240 -3.938 1.00 98.06 89 ILE A N 1
ATOM 722 C CA . ILE A 1 89 ? 4.750 6.931 -3.545 1.00 98.06 89 ILE A CA 1
ATOM 723 C C . ILE A 1 89 ? 4.642 6.798 -2.024 1.00 98.06 89 ILE A C 1
ATOM 725 O O . ILE A 1 89 ? 3.558 6.501 -1.519 1.00 98.06 89 ILE A O 1
ATOM 729 N N . PHE A 1 90 ? 5.736 7.011 -1.285 1.00 98.19 90 PHE A N 1
ATOM 730 C CA . PHE A 1 90 ? 5.719 6.822 0.168 1.00 98.19 90 PHE A CA 1
ATOM 731 C C . PHE A 1 90 ? 4.927 7.904 0.905 1.00 98.19 90 PHE A C 1
ATOM 733 O O . PHE A 1 90 ? 4.157 7.553 1.797 1.00 98.19 90 PHE A O 1
ATOM 740 N N . GLU A 1 91 ? 5.014 9.174 0.501 1.00 97.94 91 GLU A N 1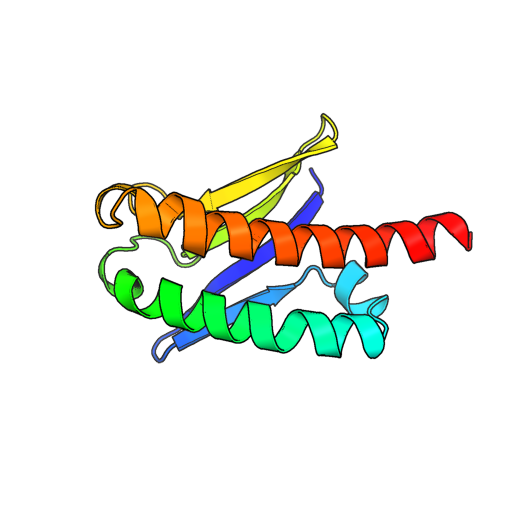
ATOM 741 C CA . GLU A 1 91 ? 4.156 10.218 1.083 1.00 97.94 91 GLU A CA 1
ATOM 742 C C . GLU A 1 91 ? 2.665 9.963 0.804 1.00 97.94 91 GLU A C 1
ATOM 744 O O . GLU A 1 91 ? 1.855 10.041 1.726 1.00 97.94 91 GLU A O 1
ATOM 749 N N . SER A 1 92 ? 2.275 9.555 -0.413 1.00 97.81 92 SER A N 1
ATOM 750 C CA . SER A 1 92 ? 0.868 9.201 -0.689 1.00 97.81 92 SER A CA 1
ATOM 751 C C . SER A 1 92 ? 0.414 7.995 0.132 1.00 97.81 92 SER A C 1
ATOM 753 O O . SER A 1 92 ? -0.675 8.005 0.706 1.00 97.81 92 SER A O 1
ATOM 755 N N . GLY A 1 93 ? 1.258 6.964 0.233 1.00 98.44 93 GLY A N 1
ATOM 756 C CA . GLY A 1 93 ? 0.978 5.796 1.063 1.00 98.44 93 GLY A CA 1
ATOM 757 C C . GLY A 1 93 ? 0.825 6.151 2.546 1.00 98.44 93 GLY A C 1
ATOM 758 O O . GLY A 1 93 ? -0.006 5.560 3.242 1.00 98.44 93 GLY A O 1
ATOM 759 N N . LYS A 1 94 ? 1.587 7.135 3.030 1.00 98.38 94 LYS A N 1
ATOM 760 C CA . LYS A 1 94 ? 1.502 7.632 4.403 1.00 98.38 94 LYS A CA 1
ATOM 761 C C . LYS A 1 94 ? 0.211 8.401 4.636 1.00 98.38 94 LYS A C 1
ATOM 763 O O . LYS A 1 94 ? -0.483 8.101 5.597 1.00 98.38 94 LYS A O 1
ATOM 768 N N . LEU A 1 95 ? -0.170 9.299 3.730 1.00 98.19 95 LEU A N 1
ATOM 769 C CA . LEU A 1 95 ? -1.442 10.025 3.825 1.00 98.19 95 LEU A CA 1
ATOM 770 C C . LEU A 1 95 ? -2.648 9.077 3.852 1.00 98.19 95 LEU A C 1
ATOM 772 O O . LEU A 1 95 ? -3.570 9.270 4.643 1.00 98.19 95 LEU A O 1
ATOM 776 N N . ILE A 1 96 ? -2.621 8.029 3.023 1.00 98.56 96 ILE A N 1
ATOM 777 C CA . ILE A 1 96 ? -3.616 6.950 3.058 1.00 98.56 96 ILE A CA 1
ATOM 778 C C . ILE A 1 96 ? -3.627 6.300 4.446 1.00 98.56 96 ILE A C 1
ATOM 780 O O . ILE A 1 96 ? -4.684 6.210 5.065 1.00 98.56 96 ILE A O 1
ATOM 784 N N . ALA A 1 97 ? -2.468 5.881 4.960 1.00 98.25 97 ALA A N 1
ATOM 785 C CA . ALA A 1 97 ? -2.372 5.250 6.274 1.00 98.25 97 ALA A CA 1
ATOM 786 C C . ALA A 1 97 ? -2.887 6.155 7.406 1.00 98.25 97 ALA A C 1
ATOM 788 O O . ALA A 1 97 ? -3.647 5.685 8.248 1.00 98.25 97 ALA A O 1
ATOM 789 N N . ASP A 1 98 ? -2.546 7.444 7.395 1.00 97.62 98 ASP A N 1
ATOM 790 C CA . ASP A 1 98 ? -2.974 8.422 8.400 1.00 97.62 98 ASP A CA 1
ATOM 791 C C . ASP A 1 98 ? -4.505 8.571 8.438 1.00 97.62 98 ASP A C 1
ATOM 793 O O . ASP A 1 98 ? -5.092 8.720 9.511 1.00 97.62 98 ASP A O 1
ATOM 797 N N . ILE A 1 99 ? -5.177 8.506 7.282 1.00 97.50 99 ILE A N 1
ATOM 798 C CA . ILE A 1 99 ? -6.648 8.489 7.216 1.00 97.50 99 ILE A CA 1
ATOM 799 C C . ILE A 1 99 ? -7.192 7.209 7.853 1.00 97.50 99 ILE A C 1
ATOM 801 O O . ILE A 1 99 ? -8.098 7.276 8.681 1.00 97.50 99 ILE A O 1
ATOM 805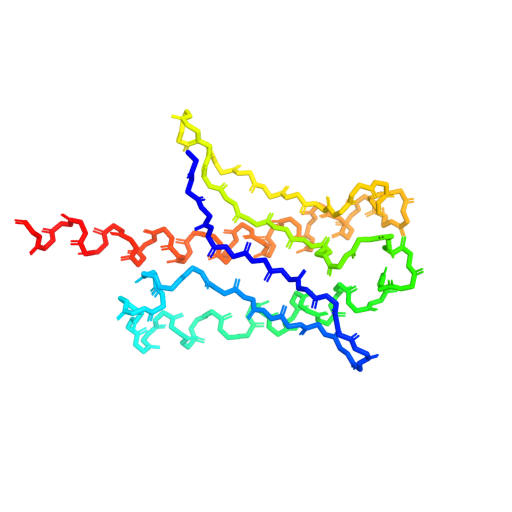 N N . LEU A 1 100 ? -6.634 6.050 7.506 1.00 97.31 100 LEU A N 1
ATOM 806 C CA . LEU A 1 100 ? -7.100 4.763 8.030 1.00 97.31 100 LEU A CA 1
ATOM 807 C C . LEU A 1 100 ? -6.874 4.632 9.543 1.00 97.31 100 LEU A C 1
ATOM 809 O O . LEU A 1 100 ? -7.721 4.079 10.240 1.00 97.31 100 LEU A O 1
ATOM 813 N N . ILE A 1 101 ? -5.781 5.189 10.065 1.00 95.50 101 ILE A N 1
ATOM 814 C CA . ILE A 1 101 ? -5.510 5.255 11.506 1.00 95.50 101 ILE A CA 1
ATOM 815 C C . ILE A 1 101 ? -6.565 6.116 12.209 1.00 95.50 101 ILE A C 1
ATOM 817 O O . ILE A 1 101 ? -7.106 5.699 13.227 1.00 95.50 101 ILE A O 1
ATOM 821 N N . LYS A 1 102 ? -6.958 7.262 11.633 1.00 94.81 102 LYS A N 1
ATOM 822 C CA . LYS A 1 102 ? -8.049 8.085 12.192 1.00 94.81 102 LYS A CA 1
ATOM 823 C C . LYS A 1 102 ? -9.382 7.343 12.241 1.00 94.81 102 LYS A C 1
ATOM 825 O O . LYS A 1 102 ? -10.125 7.518 13.204 1.00 94.81 102 LYS A O 1
ATOM 830 N N . VAL A 1 103 ? -9.680 6.523 11.229 1.00 94.31 103 VAL A N 1
ATOM 831 C CA . VAL A 1 103 ? -10.863 5.648 11.240 1.00 94.31 103 VAL A CA 1
ATOM 832 C C . VAL A 1 103 ? -10.773 4.679 12.420 1.00 94.31 103 VAL A C 1
ATOM 834 O O . VAL A 1 103 ? -11.704 4.602 13.214 1.00 94.31 103 VAL A O 1
ATOM 837 N N . MET A 1 104 ? -9.635 4.004 12.602 1.00 92.38 104 MET A N 1
ATOM 838 C CA . MET A 1 104 ? -9.430 3.086 13.730 1.00 92.38 104 MET A CA 1
ATOM 839 C C . MET A 1 104 ? -9.582 3.779 15.096 1.00 92.38 104 MET A C 1
ATOM 841 O O . MET A 1 104 ? -10.262 3.261 15.987 1.00 92.38 104 MET A O 1
ATOM 845 N N . ASP A 1 105 ? -8.984 4.958 15.268 1.00 88.62 105 ASP A N 1
ATOM 846 C CA . ASP A 1 105 ? -9.005 5.700 16.532 1.00 88.62 105 ASP A CA 1
ATOM 847 C C . ASP A 1 105 ? -10.412 6.195 16.888 1.00 88.62 105 ASP A C 1
ATOM 849 O O . ASP A 1 105 ? -10.826 6.113 18.048 1.00 88.62 105 ASP A O 1
ATOM 853 N N . HIS A 1 106 ? -11.180 6.654 15.893 1.00 82.62 106 HIS A N 1
ATOM 854 C CA . HIS A 1 106 ? -12.550 7.133 16.091 1.00 82.62 106 HIS A CA 1
ATOM 855 C C . HIS A 1 106 ? -13.444 6.073 16.749 1.00 82.62 106 HIS A C 1
ATOM 857 O O . HIS A 1 106 ? -14.224 6.392 17.646 1.00 82.62 106 HIS A O 1
ATOM 863 N N . TYR A 1 107 ? -13.290 4.810 16.352 1.00 69.12 107 TYR A N 1
ATOM 864 C CA . TYR A 1 107 ? -14.083 3.698 16.879 1.00 69.12 107 TYR A CA 1
ATOM 865 C C . TYR A 1 107 ? -13.495 3.073 18.146 1.00 69.12 107 TYR A C 1
ATOM 867 O O . TYR A 1 107 ? -14.227 2.461 18.925 1.00 69.12 107 TYR A O 1
ATOM 875 N N . THR A 1 108 ? -12.199 3.265 18.402 1.00 64.44 108 THR A N 1
ATOM 876 C CA . THR A 1 108 ? -11.577 2.846 19.667 1.00 64.44 108 THR A CA 1
ATOM 877 C C . THR A 1 108 ? -12.023 3.739 20.829 1.00 64.44 108 THR A C 1
ATOM 879 O O . THR A 1 108 ? -12.193 3.249 21.939 1.00 64.44 108 THR A O 1
ATOM 882 N N . LEU A 1 109 ? -12.275 5.029 20.574 1.00 59.28 109 LEU A N 1
ATOM 883 C CA . LEU A 1 109 ? -12.736 6.002 21.578 1.00 59.28 109 LEU A CA 1
ATOM 884 C C . LEU A 1 109 ? -14.251 5.963 21.859 1.00 59.28 109 LEU A C 1
ATOM 886 O O . LEU A 1 109 ? -14.699 6.560 22.834 1.00 59.28 109 LEU A O 1
ATOM 890 N N . GLN A 1 110 ? -15.044 5.300 21.013 1.00 53.88 110 GLN A N 1
ATOM 891 C CA . GLN A 1 110 ? -16.503 5.165 21.175 1.00 53.88 110 GLN A CA 1
ATOM 892 C C . GLN A 1 110 ? -16.936 3.848 21.845 1.00 53.88 110 GLN A C 1
ATOM 894 O O . GLN A 1 110 ? -18.133 3.563 21.919 1.00 53.88 110 GLN A O 1
ATOM 899 N N . ARG A 1 111 ? -15.982 3.047 22.328 1.00 46.94 111 ARG A N 1
ATOM 900 C CA . ARG A 1 111 ? -16.207 1.835 23.130 1.00 46.94 111 ARG A CA 1
ATOM 901 C C . ARG A 1 111 ? -15.818 2.066 24.582 1.00 46.94 111 ARG A C 1
ATOM 903 O O . ARG A 1 111 ? -16.504 1.473 25.442 1.00 46.94 111 ARG A O 1
#

Organism: Bacillus cereus (NCBI:txid1396)

Sequence (111 aa):
MIFLYRFDLKDNGIDFVLNEKIAADMLPYYEEMLRPLVASLAENLSFYRAFSKHPTILTGKILDNNELEIMLSEGLGQYIDVYTKNQIIFESGKLIADILIKVMDHYTLQR

pLDDT: mean 94.13, std 8.43, range [46.94, 98.62]